Protein AF-A0A532VI11-F1 (afdb_monomer_lite)

Foldseek 3Di:
DDPLLVVLLVCVVVPDDLVRNCVVRVDASVRSCVSCQVPRQPQAAPPPRHRPSVQKDWDDLDCPPCVRDIGIHGPVVRVVSVVVSVVVVVVVVVVVVVVVVVDDDPPDDDDDDDDDDPDPPPPPPDPDDPVRVLVVLLCCLLVVLVVLLVCLVPVPPDDVVVSVVSNVVSVVSNVVSVPRD

pLDDT: mean 80.1, std 14.73, range [42.62, 95.94]

Radius of gyration: 29.72 Å; chains: 1; bounding box: 60×29×81 Å

Structure (mmCIF, N/CA/C/O backbone):
data_AF-A0A532VI11-F1
#
_entry.id   AF-A0A532VI11-F1
#
loop_
_atom_site.group_PDB
_atom_site.id
_atom_site.type_symbol
_atom_site.label_atom_id
_atom_site.label_alt_id
_atom_site.label_comp_id
_atom_site.label_asym_id
_atom_site.label_entity_id
_atom_site.label_seq_id
_atom_site.pdbx_PDB_ins_code
_atom_site.Cartn_x
_atom_site.Cartn_y
_atom_site.Cartn_z
_atom_site.occupancy
_atom_site.B_iso_or_equiv
_atom_site.auth_seq_id
_atom_site.auth_comp_id
_atom_site.auth_asym_id
_atom_site.auth_atom_id
_atom_site.pdbx_PDB_model_num
ATOM 1 N N . MET A 1 1 ? -15.485 -8.930 30.351 1.00 59.53 1 MET A N 1
ATOM 2 C CA . MET A 1 1 ? -14.744 -8.110 29.361 1.00 59.53 1 MET A CA 1
ATOM 3 C C . MET A 1 1 ? -13.577 -7.443 30.065 1.00 59.53 1 MET A C 1
ATOM 5 O O . MET A 1 1 ? -13.794 -6.894 31.138 1.00 59.53 1 MET A O 1
ATOM 9 N N . ASP A 1 2 ? -12.377 -7.464 29.482 1.00 84.81 2 ASP A N 1
ATOM 10 C CA . ASP A 1 2 ? -11.207 -6.803 30.075 1.00 84.81 2 ASP A CA 1
ATOM 11 C C . ASP A 1 2 ? -11.449 -5.305 30.281 1.00 84.81 2 ASP A C 1
ATOM 13 O O . ASP A 1 2 ? -11.841 -4.593 29.349 1.00 84.81 2 ASP A O 1
ATOM 17 N N . LYS A 1 3 ? -11.173 -4.802 31.492 1.00 91.56 3 LYS A N 1
ATOM 18 C CA . LYS A 1 3 ? -11.315 -3.375 31.843 1.00 91.56 3 LYS A CA 1
ATOM 19 C C . LYS A 1 3 ? -10.551 -2.462 30.871 1.00 91.56 3 LYS A C 1
ATOM 21 O O . LYS A 1 3 ? -11.020 -1.369 30.562 1.00 91.56 3 LYS A O 1
ATOM 26 N N . LEU A 1 4 ? -9.406 -2.919 30.352 1.00 92.31 4 LEU A N 1
ATOM 27 C CA . LEU A 1 4 ? -8.608 -2.192 29.359 1.00 92.31 4 LEU A CA 1
ATOM 28 C C . LEU A 1 4 ? -9.366 -2.003 28.035 1.00 92.31 4 LEU A C 1
ATOM 30 O O . LEU A 1 4 ? -9.388 -0.904 27.485 1.00 92.31 4 LEU A O 1
ATOM 34 N N . ARG A 1 5 ? -10.040 -3.052 27.549 1.00 91.56 5 ARG A N 1
ATOM 35 C CA . ARG A 1 5 ? -10.776 -3.031 26.277 1.00 91.56 5 ARG A CA 1
ATOM 36 C C . ARG A 1 5 ? -11.915 -2.021 26.291 1.00 91.56 5 ARG A C 1
ATOM 38 O O . ARG A 1 5 ? -12.080 -1.280 25.327 1.00 91.56 5 ARG A O 1
ATOM 45 N N . VAL A 1 6 ? -12.690 -1.994 27.374 1.00 93.12 6 VAL A N 1
ATOM 46 C CA . VAL A 1 6 ? -13.813 -1.056 27.525 1.00 93.12 6 VAL A CA 1
ATOM 47 C C . VAL A 1 6 ? -13.305 0.386 27.528 1.00 93.12 6 VAL A C 1
ATOM 49 O O . VAL A 1 6 ? -13.849 1.225 26.818 1.00 93.12 6 VAL A O 1
ATOM 52 N N . ARG A 1 7 ? -12.209 0.653 28.249 1.00 94.75 7 ARG A N 1
ATOM 53 C CA . ARG A 1 7 ? -11.588 1.983 28.309 1.00 94.75 7 ARG A CA 1
ATOM 54 C C . ARG A 1 7 ? -11.069 2.454 26.951 1.00 94.75 7 ARG A C 1
ATOM 56 O O . ARG A 1 7 ? -11.347 3.585 26.585 1.00 94.75 7 ARG A O 1
ATOM 63 N N . ILE A 1 8 ? -10.389 1.592 26.189 1.00 93.50 8 ILE A N 1
ATOM 64 C CA . ILE A 1 8 ? -9.888 1.932 24.842 1.00 93.50 8 ILE A CA 1
ATOM 65 C C . ILE A 1 8 ? -11.042 2.274 23.889 1.00 93.50 8 ILE A C 1
ATOM 67 O O . ILE A 1 8 ? -10.948 3.231 23.124 1.00 93.50 8 ILE A O 1
ATOM 71 N N . LEU A 1 9 ? -12.141 1.515 23.939 1.00 91.25 9 LEU A N 1
ATOM 72 C CA . LEU A 1 9 ? -13.323 1.802 23.123 1.00 91.25 9 LEU A CA 1
ATOM 73 C C . LEU A 1 9 ? -13.987 3.125 23.515 1.00 91.25 9 LEU A C 1
ATOM 75 O O . LEU A 1 9 ? -14.421 3.857 22.629 1.00 91.25 9 LEU A O 1
ATOM 79 N N . GLN A 1 10 ? -14.046 3.432 24.813 1.00 92.69 10 GLN A N 1
ATOM 80 C CA . GLN A 1 10 ? -14.582 4.701 25.299 1.00 92.69 10 GLN A CA 1
ATOM 81 C C . GLN A 1 10 ? -13.703 5.876 24.866 1.00 92.69 10 GLN A C 1
ATOM 83 O O . GLN A 1 10 ? -14.201 6.775 24.203 1.00 92.69 10 GLN A O 1
ATOM 88 N N . ASP A 1 11 ? -12.389 5.806 25.110 1.00 93.56 11 ASP A N 1
ATOM 89 C CA . ASP A 1 11 ? -11.446 6.855 24.704 1.00 93.56 11 ASP A CA 1
ATOM 90 C C . ASP A 1 11 ? -11.539 7.128 23.188 1.00 93.56 11 ASP A C 1
ATOM 92 O O . ASP A 1 11 ? -11.437 8.268 22.738 1.00 93.56 11 ASP A O 1
ATOM 96 N N . ARG A 1 12 ? -11.783 6.087 22.377 1.00 90.12 12 ARG A N 1
ATOM 97 C CA . ARG A 1 12 ? -11.967 6.262 20.936 1.00 90.12 12 ARG A CA 1
ATOM 98 C C . ARG A 1 12 ? -13.286 6.949 20.575 1.00 90.12 12 ARG A C 1
ATOM 100 O O . ARG A 1 12 ? -13.288 7.797 19.685 1.00 90.12 12 ARG A O 1
ATOM 107 N N . LYS A 1 13 ? -14.387 6.613 21.258 1.00 88.62 13 LYS A N 1
ATOM 108 C CA . LYS A 1 13 ? -15.679 7.308 21.108 1.00 88.62 13 LYS A CA 1
ATOM 109 C C . LYS A 1 13 ? -15.579 8.781 21.505 1.00 88.62 13 LYS A C 1
ATOM 111 O O . LYS A 1 13 ? -16.141 9.624 20.812 1.00 88.62 13 LYS A O 1
ATOM 116 N N . ASP A 1 14 ? -14.791 9.072 22.536 1.00 90.88 14 ASP A N 1
ATOM 117 C CA . ASP A 1 14 ? -14.493 10.429 23.006 1.00 90.88 14 ASP A CA 1
ATOM 118 C C . ASP A 1 14 ? -13.597 11.208 22.015 1.00 90.88 14 ASP A C 1
ATOM 120 O O . ASP A 1 14 ? -13.363 12.403 22.172 1.00 90.88 14 ASP A O 1
ATOM 124 N N . GLY A 1 15 ? -13.122 10.553 20.949 1.00 87.25 15 GLY A N 1
ATOM 125 C CA . GLY A 1 15 ? -12.403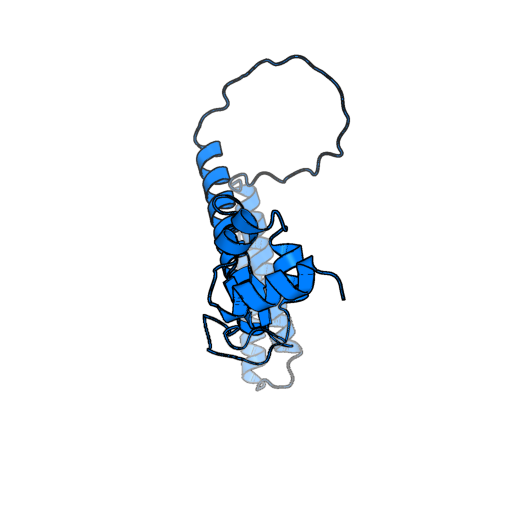 11.178 19.845 1.00 87.25 15 GLY A CA 1
ATOM 126 C C . GLY A 1 15 ? -10.887 11.209 19.995 1.00 87.25 15 GLY A C 1
ATOM 127 O O . GLY A 1 15 ? -10.232 11.848 19.172 1.00 87.25 15 GLY A O 1
ATOM 128 N N . LEU A 1 16 ? -10.320 10.508 20.982 1.00 90.31 16 LEU A N 1
ATOM 129 C CA . LEU A 1 16 ? -8.872 10.469 21.163 1.00 90.31 16 LEU A CA 1
ATOM 130 C C . LEU A 1 16 ? -8.183 9.791 19.970 1.00 90.31 16 LEU A C 1
ATOM 132 O O . LEU A 1 16 ? -8.680 8.816 19.385 1.00 90.31 16 LEU A O 1
ATOM 136 N N . THR A 1 17 ? -7.007 10.306 19.614 1.00 86.81 17 THR A N 1
ATOM 137 C CA . THR A 1 17 ? -6.137 9.709 18.593 1.00 86.81 17 THR A CA 1
ATOM 138 C C . THR A 1 17 ? -5.452 8.450 19.125 1.00 86.81 17 THR A C 1
ATOM 140 O O . THR A 1 17 ? -5.412 8.194 20.329 1.00 86.81 17 THR A O 1
ATOM 143 N N . TYR A 1 18 ? -4.898 7.637 18.225 1.00 86.50 18 TYR A N 1
ATOM 144 C CA . TYR A 1 18 ? -4.191 6.414 18.616 1.00 86.50 18 TYR A CA 1
ATOM 145 C C . TYR A 1 18 ? -2.985 6.714 19.513 1.00 86.50 18 TYR A C 1
ATOM 147 O O . TYR A 1 18 ? -2.785 6.011 20.498 1.00 86.50 18 TYR A O 1
ATOM 155 N N . GLU A 1 19 ? -2.243 7.785 19.223 1.00 86.94 19 GLU A N 1
ATOM 156 C CA . GLU A 1 19 ? -1.107 8.230 20.038 1.00 86.94 19 GLU A CA 1
ATOM 157 C C . GLU A 1 19 ? -1.548 8.654 21.441 1.00 86.94 19 GLU A C 1
ATOM 159 O O . GLU A 1 19 ? -0.948 8.245 22.431 1.00 86.94 19 GLU A O 1
ATOM 164 N N . GLN A 1 20 ? -2.654 9.396 21.556 1.00 91.25 20 GLN A N 1
ATOM 165 C CA . GLN A 1 20 ? -3.202 9.791 22.855 1.00 91.25 20 GLN A CA 1
ATOM 166 C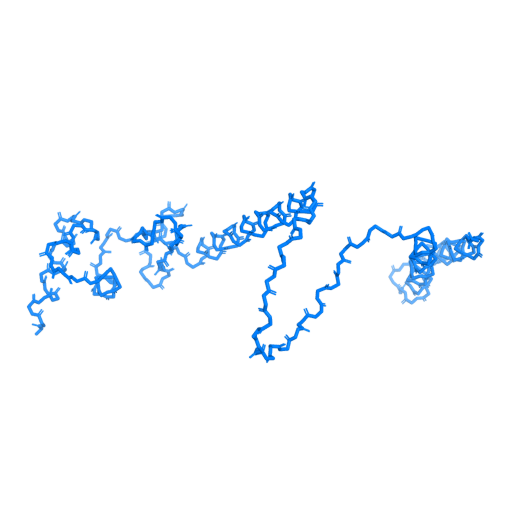 C . GLN A 1 20 ? -3.644 8.576 23.678 1.00 91.25 20 GLN A C 1
ATOM 168 O O . GLN A 1 20 ? -3.371 8.511 24.875 1.00 91.25 20 GLN A O 1
ATOM 173 N N . ILE A 1 21 ? -4.297 7.592 23.049 1.00 92.06 21 ILE A N 1
ATOM 174 C CA . ILE A 1 21 ? -4.709 6.350 23.719 1.00 92.06 21 ILE A CA 1
ATOM 175 C C . ILE A 1 21 ? -3.481 5.536 24.142 1.00 92.06 21 ILE A C 1
ATOM 177 O O . ILE A 1 21 ? -3.455 5.005 25.253 1.00 92.06 21 ILE A O 1
ATOM 181 N N . GLN A 1 22 ? -2.455 5.462 23.293 1.00 92.69 22 GLN A N 1
ATOM 182 C CA . GLN A 1 22 ? -1.200 4.778 23.593 1.00 92.69 22 GLN A CA 1
ATOM 183 C C . GLN A 1 22 ? -0.503 5.409 24.802 1.00 92.69 22 GLN A C 1
ATOM 185 O O . GLN A 1 22 ? -0.203 4.694 25.756 1.00 92.69 22 GLN A O 1
ATOM 190 N N . THR A 1 23 ? -0.340 6.733 24.821 1.00 93.38 23 THR A N 1
ATOM 191 C CA . THR A 1 23 ? 0.247 7.464 25.956 1.00 93.38 23 THR A CA 1
ATOM 192 C C . THR A 1 23 ? -0.593 7.314 27.226 1.00 93.38 23 THR A C 1
ATOM 194 O O . THR A 1 23 ? -0.055 7.096 28.306 1.00 93.38 23 THR A O 1
ATOM 197 N N . LYS A 1 24 ? -1.927 7.365 27.113 1.00 94.94 24 LYS A N 1
ATOM 198 C CA . LYS A 1 24 ? -2.848 7.299 28.261 1.00 94.94 24 LYS A CA 1
ATOM 199 C C . LYS A 1 24 ? -2.976 5.899 28.868 1.00 94.94 24 LYS A C 1
ATOM 201 O O . LYS A 1 24 ? -3.263 5.773 30.057 1.00 94.94 24 LYS A O 1
ATOM 206 N N . ARG A 1 25 ? -2.867 4.838 28.060 1.00 92.88 25 ARG A N 1
ATOM 207 C CA . ARG A 1 25 ? -3.178 3.452 28.470 1.00 92.88 25 ARG A CA 1
ATOM 208 C C . ARG A 1 25 ? -1.992 2.494 28.410 1.00 92.88 25 ARG A C 1
ATOM 210 O O . ARG A 1 25 ? -2.143 1.364 28.863 1.00 92.88 25 ARG A O 1
ATOM 217 N N . GLY A 1 26 ? -0.863 2.897 27.829 1.00 91.88 26 GLY A N 1
ATOM 218 C CA . GLY A 1 26 ? 0.299 2.029 27.612 1.00 91.88 26 GLY A CA 1
ATOM 219 C C . GLY A 1 26 ? 0.038 0.879 26.630 1.00 91.88 26 GLY A C 1
ATOM 220 O O . GLY A 1 26 ? 0.771 -0.105 26.619 1.00 91.88 26 GLY A O 1
ATOM 221 N N . ALA A 1 27 ? -1.026 0.959 25.825 1.00 90.25 27 ALA A N 1
ATOM 222 C CA . ALA A 1 27 ? -1.380 -0.077 24.862 1.00 90.25 27 ALA A CA 1
ATOM 223 C C . ALA A 1 27 ? -0.698 0.180 23.514 1.00 90.25 27 ALA A C 1
ATOM 225 O O . ALA A 1 27 ? -0.689 1.308 23.029 1.00 90.25 27 ALA A O 1
ATOM 226 N N . SER A 1 28 ? -0.175 -0.869 22.873 1.00 88.75 28 SER A N 1
ATOM 227 C CA . SER A 1 28 ? 0.416 -0.737 21.535 1.00 88.75 28 SER A CA 1
ATOM 228 C C . SER A 1 28 ? -0.628 -0.306 20.495 1.00 88.75 28 SER A C 1
ATOM 230 O O . SER A 1 28 ? -1.795 -0.708 20.576 1.00 88.75 28 SER A O 1
ATOM 232 N N . SER A 1 29 ? -0.207 0.431 19.462 1.00 85.56 29 SER A N 1
ATOM 233 C CA . SER A 1 29 ? -1.081 0.861 18.356 1.00 85.56 29 SER A CA 1
ATOM 234 C C . SER A 1 29 ? -1.787 -0.320 17.685 1.00 85.56 29 SER A C 1
ATOM 236 O O . SER A 1 29 ? -2.961 -0.221 17.332 1.00 85.56 29 SER A O 1
ATOM 238 N N . ARG A 1 30 ? -1.114 -1.477 17.596 1.00 85.00 30 ARG A N 1
ATOM 239 C CA . ARG A 1 30 ? -1.684 -2.731 17.078 1.00 85.00 30 ARG A CA 1
ATOM 240 C C . ARG A 1 30 ? -2.794 -3.278 17.975 1.00 85.00 30 ARG A C 1
ATOM 242 O O . ARG A 1 30 ? -3.824 -3.730 17.477 1.00 85.00 30 ARG A O 1
ATOM 249 N N . THR A 1 31 ? -2.605 -3.237 19.292 1.00 89.44 31 THR A N 1
ATOM 250 C CA . THR A 1 31 ? -3.635 -3.650 20.255 1.00 89.44 31 THR A CA 1
ATOM 251 C C . THR A 1 31 ? -4.858 -2.746 20.138 1.00 89.44 31 THR A C 1
ATOM 253 O O . THR A 1 31 ? -5.976 -3.243 20.021 1.00 89.44 31 THR A O 1
ATOM 256 N N . ILE A 1 32 ? -4.648 -1.428 20.099 1.00 89.50 32 ILE A N 1
ATOM 257 C CA . ILE A 1 32 ? -5.721 -0.438 19.940 1.00 89.50 32 ILE A CA 1
ATOM 258 C C . ILE A 1 32 ? -6.478 -0.696 18.630 1.00 89.50 32 ILE A C 1
ATOM 260 O O . ILE A 1 32 ? -7.695 -0.874 18.664 1.00 89.50 32 ILE A O 1
ATOM 264 N N . ALA A 1 33 ? -5.760 -0.826 17.508 1.00 85.19 33 ALA A N 1
ATOM 265 C CA . ALA A 1 33 ? -6.298 -1.122 16.178 1.00 85.19 33 ALA A CA 1
ATOM 266 C C . ALA A 1 33 ? -7.239 -2.331 16.157 1.00 85.19 33 ALA A C 1
ATOM 268 O O . ALA A 1 33 ? -8.352 -2.259 15.633 1.00 85.19 33 ALA A O 1
ATOM 269 N N . ASN A 1 34 ? -6.792 -3.443 16.741 1.00 87.50 34 ASN A N 1
ATOM 270 C CA . ASN A 1 34 ? -7.559 -4.682 16.780 1.00 87.50 34 ASN A CA 1
ATOM 271 C C . ASN A 1 34 ? -8.828 -4.541 17.624 1.00 87.50 34 ASN A C 1
ATOM 273 O O . ASN A 1 34 ? -9.869 -5.089 17.267 1.00 87.50 34 ASN A O 1
ATOM 277 N N . LEU A 1 35 ? -8.762 -3.794 18.728 1.00 89.94 35 LEU A N 1
ATOM 278 C CA . LEU A 1 35 ? -9.906 -3.597 19.615 1.00 89.94 35 LEU A CA 1
ATOM 279 C C . LEU A 1 35 ? -10.980 -2.696 19.004 1.00 89.94 35 LEU A C 1
ATOM 281 O O . LEU A 1 35 ? -12.166 -2.950 19.230 1.00 89.94 35 LEU A O 1
ATOM 285 N N . VAL A 1 36 ? -10.579 -1.677 18.238 1.00 87.69 36 VAL A N 1
ATOM 286 C CA . VAL A 1 36 ? -11.503 -0.724 17.602 1.00 87.69 36 VAL A CA 1
ATOM 287 C C . VAL A 1 36 ? -11.981 -1.166 16.212 1.00 87.69 36 VAL A C 1
ATOM 289 O O . VAL A 1 36 ? -12.899 -0.557 15.657 1.00 87.69 36 VAL A O 1
ATOM 292 N N . LYS A 1 37 ? -11.403 -2.228 15.635 1.00 83.44 37 LYS A N 1
ATOM 293 C CA . LYS A 1 37 ? -11.800 -2.760 14.321 1.00 83.44 37 LYS A CA 1
ATOM 294 C C . LYS A 1 37 ? -13.298 -3.099 14.301 1.00 83.44 37 LYS A C 1
ATOM 296 O O . LYS A 1 37 ? -13.776 -3.868 15.130 1.00 83.44 37 LYS A O 1
ATOM 301 N N . GLY A 1 38 ? -14.034 -2.495 13.364 1.00 79.12 38 GLY A N 1
ATOM 302 C CA . GLY A 1 38 ? -15.486 -2.673 13.209 1.00 79.12 38 GLY A CA 1
ATOM 303 C C . GLY A 1 38 ? -16.359 -1.966 14.250 1.00 79.12 38 GLY A C 1
ATOM 304 O O . GLY A 1 38 ? -17.574 -2.089 14.186 1.00 79.12 38 GLY A O 1
ATOM 305 N N . LYS A 1 39 ? -15.766 -1.241 15.208 1.00 82.81 39 LYS A N 1
ATOM 306 C CA . LYS A 1 39 ? -16.494 -0.549 16.288 1.00 82.81 39 LYS A CA 1
ATOM 307 C C . LYS A 1 39 ? -16.329 0.965 16.265 1.00 82.81 39 LYS A C 1
ATOM 309 O O . LYS A 1 39 ? -17.077 1.659 16.946 1.00 82.81 39 LYS A O 1
ATOM 314 N N . ASP A 1 40 ? -15.331 1.460 15.541 1.00 77.62 40 ASP A N 1
ATOM 315 C CA . ASP A 1 40 ? -15.069 2.887 15.395 1.00 77.62 40 ASP A CA 1
ATOM 316 C C . ASP A 1 40 ? -15.882 3.460 14.220 1.00 77.62 40 ASP A C 1
ATOM 318 O O . ASP A 1 40 ? -15.560 3.151 13.070 1.00 77.62 40 ASP A O 1
ATOM 322 N N . PRO A 1 41 ? -16.905 4.297 14.475 1.00 70.69 41 PRO A N 1
ATOM 323 C CA . PRO A 1 41 ? -17.699 4.924 13.419 1.00 70.69 41 PRO A CA 1
ATOM 324 C C . PRO A 1 41 ? -16.910 5.983 12.636 1.00 70.69 41 PRO A C 1
ATOM 326 O O . PRO A 1 41 ? -17.334 6.392 11.563 1.00 70.69 41 PRO A O 1
ATOM 329 N N . ARG A 1 42 ? -15.754 6.432 13.147 1.00 78.56 42 ARG A N 1
ATOM 330 C CA . ARG A 1 42 ? -14.891 7.425 12.487 1.00 78.56 42 ARG A CA 1
ATOM 331 C C . ARG A 1 42 ? -13.841 6.787 11.585 1.00 78.56 42 ARG A C 1
ATOM 333 O O . ARG A 1 42 ? -12.927 7.469 11.123 1.00 78.56 42 ARG A O 1
ATOM 340 N N . ARG A 1 43 ? -13.912 5.474 11.372 1.00 82.38 43 ARG A N 1
ATOM 341 C CA . ARG A 1 43 ? -12.953 4.758 10.541 1.00 82.38 43 ARG A CA 1
ATOM 342 C C . ARG A 1 43 ? -13.424 4.782 9.090 1.00 82.38 43 ARG A C 1
ATOM 344 O O . ARG A 1 43 ? -14.380 4.107 8.738 1.00 82.38 43 ARG A O 1
ATOM 351 N N . PHE A 1 44 ? -12.728 5.547 8.260 1.00 89.75 44 PHE A N 1
ATOM 352 C CA . PHE A 1 44 ? -12.963 5.619 6.821 1.00 89.75 44 PHE A CA 1
ATOM 353 C C . PHE A 1 44 ? -11.632 5.638 6.069 1.00 89.75 44 PHE A C 1
ATOM 355 O O . PHE A 1 44 ? -10.573 5.923 6.638 1.00 89.75 44 PHE A O 1
ATOM 362 N N . CYS A 1 45 ? -11.672 5.308 4.784 1.00 93.06 45 CYS A N 1
ATOM 363 C CA . CYS A 1 45 ? -10.530 5.447 3.897 1.00 93.06 45 CYS A CA 1
ATOM 364 C C . CYS A 1 45 ? -10.269 6.931 3.642 1.00 93.06 45 CYS A C 1
ATOM 366 O O . CYS A 1 45 ? -11.088 7.597 3.013 1.00 93.06 45 CYS A O 1
ATOM 368 N N . ILE A 1 46 ? -9.101 7.439 4.040 1.00 91.69 46 ILE A N 1
ATOM 369 C CA . ILE A 1 46 ? -8.768 8.862 3.852 1.00 91.69 46 ILE A CA 1
ATOM 370 C C . ILE A 1 46 ? -8.675 9.275 2.369 1.00 91.69 46 ILE A C 1
ATOM 372 O O . ILE A 1 46 ? -8.767 10.454 2.051 1.00 91.69 46 ILE A O 1
ATOM 376 N N . ARG A 1 47 ? -8.500 8.314 1.449 1.00 93.75 47 ARG A N 1
ATOM 377 C CA . ARG A 1 47 ? -8.322 8.576 0.009 1.00 93.75 47 ARG A CA 1
ATOM 378 C C . ARG A 1 47 ? -9.627 8.549 -0.791 1.00 93.75 47 ARG A C 1
ATOM 380 O O . ARG A 1 47 ? -9.751 9.317 -1.735 1.00 93.75 47 ARG A O 1
ATOM 387 N N . CYS A 1 48 ? -10.562 7.657 -0.460 1.00 94.88 48 CYS A N 1
ATOM 388 C CA . CYS A 1 48 ? -11.800 7.472 -1.233 1.00 94.88 48 CYS A CA 1
ATOM 389 C C . CYS A 1 48 ? -13.091 7.551 -0.408 1.00 94.88 48 CYS A C 1
ATOM 391 O O . CYS A 1 48 ? -14.167 7.423 -0.977 1.00 94.88 48 CYS A O 1
ATOM 393 N N . GLY A 1 49 ? -13.006 7.717 0.914 1.00 92.62 49 GLY A N 1
ATOM 394 C CA . GLY A 1 49 ? -14.177 7.826 1.788 1.00 92.62 49 GLY A CA 1
ATOM 395 C C . GLY A 1 49 ? -14.900 6.511 2.092 1.00 92.62 49 GLY A C 1
ATOM 396 O O . GLY A 1 49 ? -15.895 6.546 2.800 1.00 92.62 49 GLY A O 1
ATOM 397 N N . GLU A 1 50 ? -14.414 5.359 1.612 1.00 92.88 50 GLU A N 1
ATOM 398 C CA . GLU A 1 50 ? -14.979 4.039 1.948 1.00 92.88 50 GLU A CA 1
ATOM 399 C C . GLU A 1 50 ? -15.087 3.867 3.471 1.00 92.88 50 GLU A C 1
ATOM 401 O O . GLU A 1 50 ? -14.109 4.083 4.190 1.00 92.88 50 GLU A O 1
ATOM 406 N N . THR A 1 51 ? -16.260 3.472 3.956 1.00 89.81 51 THR A N 1
ATOM 407 C CA . THR A 1 51 ? -16.564 3.332 5.389 1.00 89.81 51 THR A CA 1
ATOM 408 C C . THR A 1 51 ? -16.703 1.880 5.829 1.00 89.81 51 THR A C 1
ATOM 410 O O . THR A 1 51 ? -16.726 1.622 7.031 1.00 89.81 51 THR A O 1
ATOM 413 N N . ASP A 1 52 ? -16.764 0.924 4.893 1.00 87.25 52 ASP A N 1
ATOM 414 C CA . ASP A 1 52 ? -16.927 -0.492 5.217 1.00 87.25 52 ASP A CA 1
ATOM 415 C C . ASP A 1 52 ? -15.734 -1.010 6.047 1.00 87.25 52 ASP A C 1
ATOM 417 O O . ASP A 1 52 ? -14.624 -1.172 5.523 1.00 87.25 52 ASP A O 1
ATOM 421 N N . PRO A 1 53 ? -15.929 -1.331 7.340 1.00 84.31 53 PRO A N 1
ATOM 422 C CA . PRO A 1 53 ? -14.839 -1.705 8.229 1.00 84.31 53 PRO A CA 1
ATOM 423 C C . PRO A 1 53 ? -14.159 -3.021 7.840 1.00 84.31 53 PRO A C 1
ATOM 425 O O . PRO A 1 53 ? -13.046 -3.272 8.312 1.00 84.31 53 PRO A O 1
ATOM 428 N N . GLN A 1 54 ? -14.799 -3.862 7.020 1.00 85.94 54 GLN A N 1
ATOM 429 C CA . GLN A 1 54 ? -14.195 -5.097 6.521 1.00 85.94 54 GLN A CA 1
ATOM 430 C C . GLN A 1 54 ? -13.179 -4.829 5.409 1.00 85.94 54 GLN A C 1
ATOM 432 O O . GLN A 1 54 ? -12.185 -5.544 5.311 1.00 85.94 54 GLN A O 1
ATOM 437 N N . LYS A 1 55 ? -13.387 -3.770 4.620 1.00 89.06 55 LYS A N 1
ATOM 438 C CA . LYS A 1 55 ? -12.499 -3.369 3.518 1.00 89.06 55 LYS A CA 1
ATOM 439 C C . LYS A 1 55 ? -11.362 -2.450 3.960 1.00 89.06 55 LYS A C 1
ATOM 441 O O . LYS A 1 55 ? -10.468 -2.173 3.160 1.00 89.06 55 LYS A O 1
ATOM 446 N N . LEU A 1 56 ? -11.412 -1.941 5.192 1.00 90.38 56 LEU A N 1
ATOM 447 C CA . LEU A 1 56 ? -10.443 -0.992 5.734 1.00 90.38 56 LEU A CA 1
ATOM 448 C C . LEU A 1 56 ? -9.241 -1.679 6.393 1.00 90.38 56 LEU A C 1
ATOM 450 O O . LEU A 1 56 ? -9.355 -2.432 7.364 1.00 90.38 56 LEU A O 1
ATOM 454 N N . GLU A 1 57 ? -8.060 -1.305 5.918 1.00 89.75 57 GLU A N 1
ATOM 455 C CA . GLU A 1 57 ? -6.751 -1.761 6.366 1.00 89.75 57 GLU A CA 1
ATOM 456 C C . GLU A 1 57 ? -5.923 -0.586 6.908 1.00 89.75 57 GLU A C 1
ATOM 458 O O . GLU A 1 57 ? -6.201 0.585 6.636 1.00 89.75 57 GLU A O 1
ATOM 463 N N . GLN A 1 58 ? -4.915 -0.890 7.729 1.00 88.19 58 GLN A N 1
ATOM 464 C CA . GLN A 1 58 ? -3.985 0.120 8.240 1.00 88.19 58 GLN A CA 1
ATOM 465 C C . GLN A 1 58 ? -2.739 0.168 7.368 1.00 88.19 58 GLN A C 1
ATOM 467 O O . GLN A 1 58 ? -2.083 -0.850 7.168 1.00 88.19 58 GLN A O 1
ATOM 472 N N . HIS A 1 59 ? -2.406 1.365 6.901 1.00 90.00 59 HIS A N 1
ATOM 473 C CA . HIS A 1 59 ? -1.219 1.645 6.115 1.00 90.00 59 HIS A CA 1
ATOM 474 C C . HIS A 1 59 ? -0.224 2.475 6.927 1.00 90.00 59 HIS A C 1
ATOM 476 O O . HIS A 1 59 ? -0.612 3.461 7.556 1.00 90.00 59 HIS A O 1
ATOM 482 N N . HIS A 1 60 ? 1.056 2.114 6.866 1.00 89.19 60 HIS A N 1
ATOM 483 C CA . HIS A 1 60 ? 2.154 2.924 7.395 1.00 89.19 60 HIS A CA 1
ATOM 484 C C . HIS A 1 60 ? 2.809 3.698 6.240 1.00 89.19 60 HIS A C 1
ATOM 486 O O . HIS A 1 60 ? 3.606 3.104 5.505 1.00 89.19 60 HIS A O 1
ATOM 492 N N . PRO A 1 61 ? 2.491 4.994 6.056 1.00 86.06 61 PRO A N 1
ATOM 493 C CA . PRO A 1 61 ? 2.981 5.763 4.912 1.00 86.06 61 PRO A CA 1
ATOM 494 C C . PRO A 1 61 ? 4.507 5.919 4.932 1.00 86.06 61 PRO A C 1
ATOM 496 O O . PRO A 1 61 ? 5.151 5.844 3.886 1.00 86.06 61 PRO A O 1
ATOM 499 N N . ASP A 1 62 ? 5.093 6.066 6.121 1.00 84.69 62 ASP A N 1
ATOM 500 C CA . ASP A 1 62 ? 6.536 6.175 6.303 1.00 84.69 62 ASP A CA 1
ATOM 501 C C . ASP A 1 62 ? 6.999 5.362 7.513 1.00 84.69 62 ASP A C 1
ATOM 503 O O . ASP A 1 62 ? 7.160 5.862 8.624 1.00 84.69 62 ASP A O 1
ATOM 507 N N . ARG A 1 63 ? 7.232 4.067 7.284 1.00 82.00 63 ARG A N 1
ATOM 508 C CA . ARG A 1 63 ? 7.710 3.156 8.330 1.00 82.00 63 ARG A CA 1
ATOM 509 C C . ARG A 1 63 ? 9.095 3.540 8.869 1.00 82.00 63 ARG A C 1
ATOM 511 O O . ARG A 1 63 ? 9.438 3.103 9.963 1.00 82.00 63 ARG A O 1
ATOM 518 N N . VAL A 1 64 ? 9.887 4.295 8.106 1.00 81.25 64 VAL A N 1
ATOM 519 C CA . VAL A 1 64 ? 11.273 4.621 8.458 1.00 81.25 64 VAL A CA 1
ATOM 520 C C . VAL A 1 64 ? 11.306 5.839 9.370 1.00 81.25 64 VAL A C 1
ATOM 522 O O . VAL A 1 64 ? 11.814 5.743 10.483 1.00 81.25 64 VAL A O 1
ATOM 525 N N . ASN A 1 65 ? 10.723 6.958 8.937 1.00 83.81 65 ASN A N 1
ATOM 526 C CA . ASN A 1 65 ? 10.795 8.202 9.706 1.00 83.81 65 ASN A CA 1
ATOM 527 C C . ASN A 1 65 ? 9.678 8.317 10.749 1.00 83.81 65 ASN A C 1
ATOM 529 O O . ASN A 1 65 ? 9.840 9.013 11.750 1.00 83.81 65 ASN A O 1
ATOM 533 N N . ARG A 1 66 ? 8.530 7.666 10.520 1.00 81.62 66 ARG A N 1
ATOM 534 C CA . ARG A 1 66 ? 7.332 7.793 11.363 1.00 81.62 66 ARG A CA 1
ATOM 535 C C . ARG A 1 66 ? 6.675 6.429 11.603 1.00 81.62 66 ARG A C 1
ATOM 537 O O . ARG A 1 66 ? 5.552 6.183 11.163 1.00 81.62 66 ARG A O 1
ATOM 544 N N . PRO A 1 67 ? 7.341 5.528 12.348 1.00 78.31 67 PRO A N 1
ATOM 545 C CA . PRO A 1 67 ? 6.886 4.146 12.521 1.00 78.31 67 PRO A CA 1
ATOM 546 C C . PRO A 1 67 ? 5.515 4.029 13.203 1.00 78.31 67 PRO A C 1
ATOM 548 O O . PRO A 1 67 ? 4.798 3.054 12.979 1.00 78.31 67 PRO A O 1
ATOM 551 N N . ASN A 1 68 ? 5.140 5.021 14.014 1.00 78.06 68 ASN A N 1
ATOM 552 C CA . ASN A 1 68 ? 3.875 5.034 14.748 1.00 78.06 68 ASN A CA 1
ATOM 553 C C . ASN A 1 68 ? 2.723 5.669 13.955 1.00 78.06 68 ASN A C 1
ATOM 555 O O . ASN A 1 68 ? 1.560 5.466 14.308 1.00 78.06 68 ASN A O 1
ATOM 559 N N . GLU A 1 69 ? 3.020 6.395 12.871 1.00 81.88 69 GLU A N 1
ATOM 560 C CA . GLU A 1 69 ? 1.993 7.007 12.036 1.00 81.88 69 GLU A CA 1
ATOM 561 C C . GLU A 1 69 ? 1.291 5.912 11.224 1.00 81.88 69 GLU A C 1
ATOM 563 O O . GLU A 1 69 ? 1.911 5.152 10.472 1.00 81.88 69 GLU A O 1
ATOM 568 N N . THR A 1 70 ? -0.025 5.811 11.407 1.00 85.69 70 THR A N 1
ATOM 569 C CA . THR A 1 70 ? -0.886 4.882 10.673 1.00 85.69 70 THR A CA 1
ATOM 570 C C . THR A 1 70 ? -2.069 5.633 10.099 1.00 85.69 70 THR A C 1
ATOM 572 O O . THR A 1 70 ? -2.726 6.411 10.789 1.00 85.69 70 THR A O 1
ATOM 575 N N . VAL A 1 71 ? -2.371 5.366 8.833 1.00 89.44 71 VAL A N 1
ATOM 576 C CA . VAL A 1 71 ? -3.564 5.884 8.161 1.00 89.44 71 VAL A CA 1
ATOM 577 C C . VAL A 1 71 ? -4.466 4.722 7.774 1.00 89.44 71 VAL A C 1
ATOM 579 O O . VAL A 1 71 ? -3.994 3.624 7.478 1.00 89.44 71 VAL A O 1
ATOM 582 N N . THR A 1 72 ? -5.781 4.936 7.796 1.00 90.88 72 THR A N 1
ATOM 583 C CA . THR A 1 72 ? -6.726 3.907 7.350 1.00 90.88 72 THR A CA 1
ATOM 584 C C . THR A 1 72 ? -7.007 4.087 5.859 1.00 90.88 72 THR A C 1
ATOM 586 O O . THR A 1 72 ? -7.366 5.178 5.414 1.00 90.88 72 THR A O 1
ATOM 589 N N . LEU A 1 73 ? -6.849 3.013 5.087 1.00 94.31 73 LEU A N 1
ATOM 590 C CA . LEU A 1 73 ? -7.135 2.959 3.653 1.00 94.31 73 LEU A CA 1
ATOM 591 C C . LEU A 1 73 ? -8.002 1.739 3.345 1.00 94.31 73 LEU A C 1
ATOM 593 O O . LEU A 1 73 ? -7.891 0.721 4.017 1.00 94.31 73 LEU A O 1
ATOM 597 N N . CYS A 1 74 ? -8.846 1.810 2.317 1.00 94.88 74 CYS A N 1
ATOM 598 C CA . CYS A 1 74 ? -9.487 0.606 1.790 1.00 94.88 74 CYS A CA 1
ATOM 599 C C . CYS A 1 74 ? -8.464 -0.258 1.038 1.00 94.88 74 CYS A C 1
ATOM 601 O O . CYS A 1 74 ? -7.461 0.271 0.559 1.00 94.88 74 CYS A O 1
ATOM 603 N N . ALA A 1 75 ? -8.732 -1.554 0.869 1.00 93.00 75 ALA A N 1
ATOM 604 C CA . ALA A 1 75 ? -7.826 -2.496 0.199 1.00 93.00 75 ALA A CA 1
ATOM 605 C C . ALA A 1 75 ? -7.302 -2.001 -1.170 1.00 93.00 75 ALA A C 1
ATOM 607 O O . ALA A 1 75 ? -6.121 -2.148 -1.491 1.00 93.00 75 ALA A O 1
ATOM 608 N N . ASN A 1 76 ? -8.150 -1.340 -1.967 1.00 95.94 76 ASN A N 1
ATOM 609 C CA . ASN A 1 76 ? -7.755 -0.809 -3.275 1.00 95.94 76 ASN A CA 1
ATOM 610 C C . ASN A 1 76 ? -6.829 0.424 -3.167 1.00 95.94 76 ASN A 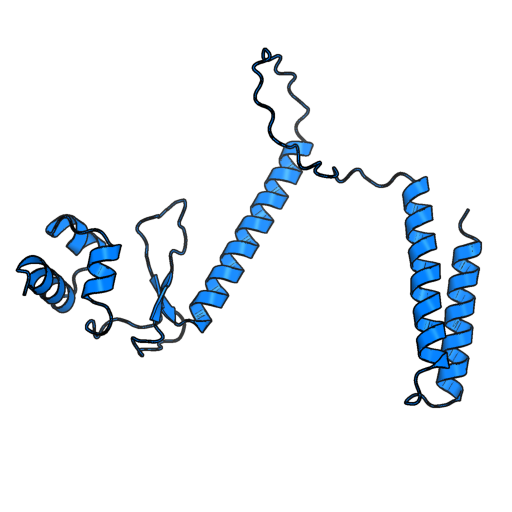C 1
ATOM 612 O O . ASN A 1 76 ? -5.803 0.536 -3.843 1.00 95.94 76 ASN A O 1
ATOM 616 N N . CYS A 1 77 ? -7.145 1.362 -2.271 1.00 95.69 77 CYS A N 1
ATOM 617 C CA . CYS A 1 77 ? -6.271 2.509 -2.019 1.00 95.69 77 CYS A CA 1
ATOM 618 C C . CYS A 1 77 ? -4.966 2.090 -1.333 1.00 95.69 77 CYS A C 1
ATOM 620 O O . CYS A 1 77 ? -3.923 2.689 -1.601 1.00 95.69 77 CYS A O 1
ATOM 622 N N . HIS A 1 78 ? -5.021 1.057 -0.492 1.00 95.25 78 HIS A N 1
ATOM 623 C CA . HIS A 1 78 ? -3.877 0.476 0.192 1.00 95.25 78 HIS A CA 1
ATOM 624 C C . HIS A 1 78 ? -2.883 -0.114 -0.813 1.00 95.25 78 HIS A C 1
ATOM 626 O O . HIS A 1 78 ? -1.719 0.282 -0.821 1.00 95.25 78 HIS A O 1
ATOM 632 N N . SER A 1 79 ? -3.341 -0.973 -1.731 1.00 93.31 79 SER A N 1
ATOM 633 C CA . SER A 1 79 ? -2.484 -1.559 -2.774 1.00 93.31 79 SER A CA 1
ATOM 634 C C . SER A 1 79 ? -1.819 -0.487 -3.647 1.00 93.31 79 SER A C 1
ATOM 636 O O . SER A 1 79 ? -0.631 -0.577 -3.972 1.00 93.31 79 SER A O 1
ATOM 638 N N . THR A 1 80 ? -2.556 0.582 -3.962 1.00 95.75 80 THR A N 1
ATOM 639 C CA . THR A 1 80 ? -2.038 1.722 -4.722 1.00 95.75 80 THR A CA 1
ATOM 640 C C . THR A 1 80 ? -0.951 2.469 -3.945 1.00 95.75 80 THR A C 1
ATOM 642 O O . THR A 1 80 ? 0.123 2.717 -4.497 1.00 95.75 80 THR A O 1
ATOM 645 N N . ALA A 1 81 ? -1.186 2.778 -2.666 1.00 93.88 81 ALA A N 1
ATOM 646 C CA . ALA A 1 81 ? -0.215 3.451 -1.802 1.00 93.88 81 ALA A CA 1
ATOM 647 C C . ALA A 1 81 ? 1.063 2.615 -1.611 1.00 93.88 81 ALA A C 1
ATOM 649 O O . ALA A 1 81 ? 2.168 3.126 -1.791 1.00 93.88 81 ALA A O 1
ATOM 650 N N . THR A 1 82 ? 0.933 1.308 -1.364 1.00 92.56 82 THR A N 1
ATOM 651 C CA . THR A 1 82 ? 2.079 0.390 -1.274 1.00 92.56 82 THR A CA 1
ATOM 652 C C . THR A 1 82 ? 2.890 0.370 -2.570 1.00 92.56 82 THR A C 1
ATOM 654 O O . THR A 1 82 ? 4.120 0.435 -2.532 1.00 92.56 82 THR A O 1
ATOM 657 N N . ARG A 1 83 ? 2.230 0.333 -3.734 1.00 93.00 83 ARG A N 1
ATOM 658 C CA . ARG A 1 83 ? 2.916 0.365 -5.035 1.00 93.00 83 ARG A CA 1
ATOM 659 C C . ARG A 1 83 ? 3.658 1.683 -5.259 1.00 93.00 83 ARG A C 1
ATOM 661 O O . ARG A 1 83 ? 4.765 1.681 -5.796 1.00 93.00 83 ARG A O 1
ATOM 668 N N . GLU A 1 84 ? 3.070 2.809 -4.864 1.00 93.06 84 GLU A N 1
ATOM 669 C CA . GLU A 1 84 ? 3.725 4.121 -4.918 1.00 93.06 84 GLU A CA 1
ATOM 670 C C . GLU A 1 84 ? 4.953 4.175 -3.995 1.00 93.06 84 GLU A C 1
ATOM 672 O O . GLU A 1 84 ? 6.020 4.614 -4.431 1.00 93.06 84 GLU A O 1
ATOM 677 N N . GLN A 1 85 ? 4.839 3.664 -2.765 1.00 91.19 85 GLN A N 1
ATOM 678 C CA . GLN A 1 85 ? 5.935 3.595 -1.796 1.00 91.19 85 GLN A CA 1
ATOM 679 C C . GLN A 1 85 ? 7.097 2.746 -2.329 1.00 91.19 85 GLN A C 1
ATOM 681 O O . GLN A 1 85 ? 8.230 3.218 -2.389 1.00 91.19 85 GLN A O 1
ATOM 686 N N . GLN A 1 86 ? 6.814 1.543 -2.841 1.00 90.56 86 GLN A N 1
ATOM 687 C CA . GLN A 1 86 ? 7.825 0.681 -3.463 1.00 90.56 86 GLN A CA 1
ATOM 688 C C . GLN A 1 86 ? 8.515 1.357 -4.655 1.00 90.56 86 GLN A C 1
ATOM 690 O O . GLN A 1 86 ? 9.735 1.267 -4.806 1.00 90.56 86 GLN A O 1
ATOM 695 N N . ARG A 1 87 ? 7.761 2.074 -5.500 1.00 92.44 87 ARG A N 1
ATOM 696 C CA . ARG A 1 87 ? 8.335 2.830 -6.624 1.00 92.44 87 ARG A CA 1
ATOM 697 C C . ARG A 1 87 ? 9.279 3.934 -6.149 1.00 92.44 87 ARG A C 1
ATOM 699 O O . ARG A 1 87 ? 10.325 4.110 -6.771 1.00 92.44 87 ARG A O 1
ATOM 706 N N . LYS A 1 88 ? 8.936 4.665 -5.082 1.00 89.38 88 LYS A N 1
ATOM 707 C CA . LYS A 1 88 ? 9.812 5.695 -4.494 1.00 89.38 88 LYS A CA 1
ATOM 708 C C . LYS A 1 88 ? 11.093 5.075 -3.943 1.00 89.38 88 LYS A C 1
ATOM 710 O O . LYS A 1 88 ? 12.169 5.457 -4.394 1.00 89.38 88 LYS A O 1
ATOM 715 N N . THR A 1 89 ? 10.979 4.032 -3.119 1.00 87.31 89 THR A N 1
ATOM 716 C CA . THR A 1 89 ? 12.139 3.321 -2.560 1.00 87.31 89 THR A CA 1
ATOM 717 C C . THR A 1 89 ? 13.057 2.770 -3.653 1.00 87.31 89 THR A C 1
ATOM 719 O O . THR A 1 89 ? 14.274 2.902 -3.567 1.00 87.31 89 THR A O 1
ATOM 722 N N . ASN A 1 90 ? 12.508 2.192 -4.726 1.00 88.94 90 ASN A N 1
ATOM 723 C CA . ASN A 1 90 ? 13.321 1.691 -5.839 1.00 88.94 90 ASN A CA 1
ATOM 724 C C . ASN A 1 90 ? 14.040 2.820 -6.595 1.00 88.94 90 ASN A C 1
ATOM 726 O O . ASN A 1 90 ? 15.176 2.642 -7.035 1.00 88.94 90 ASN A O 1
ATOM 730 N N . ARG A 1 91 ? 13.404 3.989 -6.745 1.00 88.31 91 ARG A N 1
ATOM 731 C CA . ARG A 1 91 ? 14.033 5.171 -7.353 1.00 88.31 91 ARG A CA 1
ATOM 732 C C . ARG A 1 91 ? 15.150 5.731 -6.476 1.00 88.31 91 ARG A C 1
ATOM 734 O O . ARG A 1 91 ? 16.198 6.071 -7.013 1.00 88.31 91 ARG A O 1
ATOM 741 N N . GLU A 1 92 ? 14.941 5.811 -5.167 1.00 85.94 92 GLU A N 1
ATOM 742 C CA . GLU A 1 92 ? 15.949 6.257 -4.195 1.00 85.94 92 GLU A CA 1
ATOM 743 C C . GLU A 1 92 ? 17.150 5.314 -4.180 1.00 85.94 92 GLU A C 1
ATOM 745 O O . GLU A 1 92 ? 18.265 5.761 -4.429 1.00 85.94 92 GLU A O 1
ATOM 750 N N . LYS A 1 93 ? 16.919 3.999 -4.071 1.00 83.81 93 LYS A N 1
ATOM 751 C CA . LYS A 1 93 ? 17.983 2.989 -4.180 1.00 83.81 93 LYS A CA 1
ATOM 752 C C . LYS A 1 93 ? 18.761 3.106 -5.490 1.00 83.81 93 LYS A C 1
ATOM 754 O O . LYS A 1 93 ? 19.986 3.050 -5.490 1.00 83.81 93 LYS A O 1
ATOM 759 N N . LYS A 1 94 ? 18.074 3.310 -6.623 1.00 81.94 94 LYS A N 1
ATOM 760 C CA . LYS A 1 94 ? 18.738 3.511 -7.922 1.00 81.94 94 LYS A CA 1
ATOM 761 C C . LYS A 1 94 ? 19.615 4.769 -7.930 1.00 81.94 94 LYS A C 1
ATOM 763 O O . LYS A 1 94 ? 20.701 4.736 -8.504 1.00 81.94 94 LYS A O 1
ATOM 768 N N . LYS A 1 95 ? 19.159 5.863 -7.310 1.00 77.69 95 LYS A N 1
ATOM 769 C CA . LYS A 1 95 ? 19.946 7.098 -7.172 1.00 77.69 95 LYS A CA 1
ATOM 770 C C . LYS A 1 95 ? 21.166 6.878 -6.284 1.00 77.69 95 LYS A C 1
ATOM 772 O O . LYS A 1 95 ? 22.256 7.213 -6.716 1.00 77.69 95 LYS A O 1
ATOM 777 N N . GLU A 1 96 ? 21.012 6.260 -5.115 1.00 73.81 96 GLU A N 1
ATOM 778 C CA . GLU A 1 96 ? 22.129 5.956 -4.208 1.00 73.81 96 GLU A CA 1
ATOM 779 C C . GLU A 1 96 ? 23.207 5.102 -4.882 1.00 73.81 96 GLU A C 1
ATOM 781 O O . GLU A 1 96 ? 24.394 5.409 -4.781 1.00 73.81 96 GLU A O 1
ATOM 786 N N . ILE A 1 97 ? 22.799 4.074 -5.632 1.00 68.50 97 ILE A N 1
ATOM 787 C CA . ILE A 1 97 ? 23.719 3.230 -6.405 1.00 68.50 97 ILE A CA 1
ATOM 788 C C . ILE A 1 97 ? 24.447 4.054 -7.479 1.00 68.50 97 ILE A C 1
ATOM 790 O O . ILE A 1 97 ? 25.650 3.893 -7.666 1.00 68.50 97 ILE A O 1
ATOM 794 N N . CYS A 1 98 ? 23.748 4.961 -8.167 1.00 61.00 98 CYS A N 1
ATOM 795 C CA . CYS A 1 98 ? 24.364 5.830 -9.170 1.00 61.00 98 CYS A CA 1
ATOM 796 C C . CYS A 1 98 ? 25.347 6.838 -8.549 1.00 61.00 98 CYS A C 1
ATOM 798 O O . CYS A 1 98 ? 26.410 7.074 -9.115 1.00 61.00 98 CYS A O 1
ATOM 800 N N . THR A 1 99 ? 25.018 7.411 -7.389 1.00 59.16 99 THR A N 1
ATOM 801 C CA . THR A 1 99 ? 25.862 8.402 -6.708 1.00 59.16 99 THR A CA 1
ATOM 802 C C . THR A 1 99 ? 27.110 7.757 -6.105 1.00 59.16 99 THR A C 1
ATOM 804 O O . THR A 1 99 ? 28.198 8.312 -6.225 1.00 59.16 99 THR A O 1
ATOM 807 N N . ARG A 1 100 ? 26.993 6.554 -5.522 1.00 54.53 100 ARG A N 1
ATOM 808 C CA . ARG A 1 100 ? 28.130 5.826 -4.931 1.00 54.53 100 ARG A CA 1
ATOM 809 C C . ARG A 1 100 ? 29.196 5.444 -5.960 1.00 54.53 100 ARG A C 1
ATOM 811 O O . ARG A 1 100 ? 30.366 5.389 -5.614 1.00 54.53 100 ARG A O 1
ATOM 818 N N . ASN A 1 101 ? 28.809 5.223 -7.215 1.00 51.69 101 ASN A N 1
ATOM 819 C CA . ASN A 1 101 ? 29.739 4.858 -8.286 1.00 51.69 101 ASN A CA 1
ATOM 820 C C . ASN A 1 101 ? 30.538 6.048 -8.855 1.00 51.69 101 ASN A C 1
ATOM 822 O O . ASN A 1 101 ? 31.487 5.820 -9.600 1.00 51.69 101 ASN A O 1
ATOM 826 N N . ASN A 1 102 ? 30.189 7.291 -8.497 1.00 51.41 102 ASN A N 1
ATOM 827 C CA . ASN A 1 102 ? 30.943 8.493 -8.882 1.00 51.41 102 ASN A CA 1
ATOM 828 C C . ASN A 1 102 ? 31.955 8.937 -7.815 1.00 51.41 102 ASN A C 1
ATOM 830 O O . ASN A 1 102 ? 32.814 9.770 -8.097 1.00 51.41 102 ASN A O 1
ATOM 834 N N . THR A 1 103 ? 31.881 8.382 -6.605 1.00 49.09 103 THR A N 1
ATOM 835 C CA . THR A 1 103 ? 32.875 8.613 -5.557 1.00 49.09 103 THR A CA 1
ATOM 836 C C . THR A 1 103 ? 33.849 7.442 -5.572 1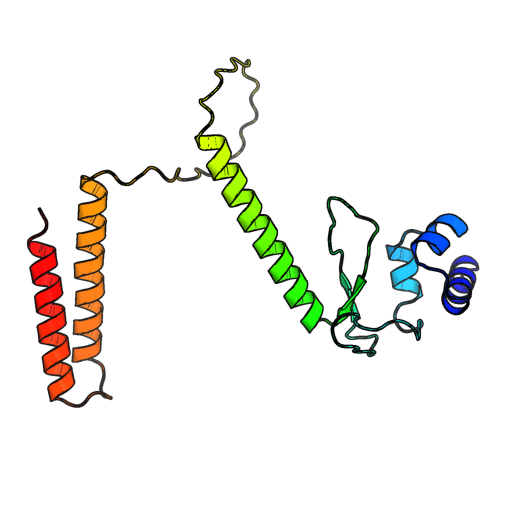.00 49.09 103 THR A C 1
ATOM 838 O O . THR A 1 103 ? 33.480 6.314 -5.250 1.00 49.09 103 THR A O 1
ATOM 841 N N . SER A 1 104 ? 35.084 7.712 -6.000 1.00 48.25 104 SER A N 1
ATOM 842 C CA . SER A 1 104 ? 36.210 6.775 -6.076 1.00 48.25 104 SER A CA 1
ATOM 843 C C . SER A 1 104 ? 36.276 5.811 -4.884 1.00 48.25 104 SER A C 1
ATOM 845 O O . SER A 1 104 ? 35.956 6.206 -3.758 1.00 48.25 104 SER A O 1
ATOM 847 N N . PRO A 1 105 ? 36.746 4.565 -5.074 1.00 46.34 105 PRO A N 1
ATOM 848 C CA . PRO A 1 105 ? 36.865 3.627 -3.973 1.00 46.34 105 PRO A CA 1
ATOM 849 C C . PRO A 1 105 ? 37.930 4.146 -3.005 1.00 46.34 105 PRO A C 1
ATOM 851 O O . PRO A 1 105 ? 39.128 4.080 -3.279 1.00 46.34 105 PRO A O 1
ATOM 854 N N . ILE A 1 106 ? 37.495 4.652 -1.851 1.00 49.22 106 ILE A N 1
ATOM 855 C CA . ILE A 1 106 ? 38.376 4.778 -0.695 1.00 49.22 106 ILE A CA 1
ATOM 856 C C . ILE A 1 106 ? 38.806 3.348 -0.362 1.00 49.22 106 ILE A C 1
ATOM 858 O O . ILE A 1 106 ? 37.999 2.530 0.082 1.00 49.22 106 ILE A O 1
ATOM 862 N N . ARG A 1 107 ? 40.079 3.038 -0.638 1.00 46.38 107 ARG A N 1
ATOM 863 C CA . ARG A 1 107 ? 40.763 1.846 -0.134 1.00 46.38 107 ARG A CA 1
ATOM 864 C C . ARG A 1 107 ? 40.757 1.928 1.388 1.00 46.38 107 ARG A C 1
ATOM 866 O O . ARG A 1 107 ? 41.655 2.515 1.979 1.00 46.38 107 ARG A O 1
ATOM 873 N N . VAL A 1 108 ? 39.746 1.349 2.022 1.00 42.75 108 VAL A N 1
ATOM 874 C CA . VAL A 1 108 ? 39.833 1.014 3.439 1.00 42.75 108 VAL A CA 1
ATOM 875 C C . VAL A 1 108 ? 40.323 -0.421 3.512 1.00 42.75 108 VAL A C 1
ATOM 877 O O . VAL A 1 108 ? 39.578 -1.369 3.269 1.00 42.75 108 VAL A O 1
ATOM 880 N N . SER A 1 109 ? 41.611 -0.560 3.800 1.00 46.59 109 SER A N 1
ATOM 881 C CA . SER A 1 109 ? 42.207 -1.805 4.264 1.00 46.59 109 SER A CA 1
ATOM 882 C C . SER A 1 109 ? 41.534 -2.169 5.588 1.00 46.59 109 SER A C 1
ATOM 884 O O . SER A 1 109 ? 41.708 -1.462 6.576 1.00 46.59 109 SER A O 1
ATOM 886 N N . MET A 1 110 ? 40.739 -3.235 5.613 1.00 42.62 110 MET A N 1
ATOM 887 C CA . MET A 1 110 ? 40.214 -3.814 6.852 1.00 42.62 110 MET A CA 1
ATOM 888 C C . MET A 1 110 ? 40.546 -5.307 6.895 1.00 42.62 110 MET A C 1
ATOM 890 O O . MET A 1 110 ? 40.510 -5.959 5.847 1.00 42.62 110 MET A O 1
ATOM 894 N N . PRO A 1 111 ? 40.890 -5.852 8.077 1.00 49.25 111 PRO A N 1
ATOM 895 C CA . PRO A 1 111 ? 41.377 -7.211 8.208 1.00 49.25 111 PRO A CA 1
ATOM 896 C C . PRO A 1 111 ? 40.238 -8.225 8.113 1.00 49.25 111 PRO A C 1
ATOM 898 O O . PRO A 1 111 ? 39.097 -7.990 8.510 1.00 49.25 111 PRO A O 1
ATOM 901 N N . SER A 1 112 ? 40.605 -9.383 7.590 1.00 46.91 112 SER A N 1
ATOM 902 C CA . SER A 1 112 ? 39.792 -10.565 7.367 1.00 46.91 112 SER A CA 1
ATOM 903 C C . SER A 1 112 ? 39.155 -11.105 8.652 1.00 46.91 112 SER A C 1
ATOM 905 O O . SER A 1 112 ? 39.840 -11.555 9.569 1.00 46.91 112 SER A O 1
ATOM 907 N N . ARG A 1 113 ? 37.818 -11.188 8.673 1.00 47.50 113 ARG A N 1
ATOM 908 C CA . ARG A 1 113 ? 37.111 -12.177 9.494 1.00 47.50 113 ARG A CA 1
ATOM 909 C C . ARG A 1 113 ? 36.002 -12.829 8.681 1.00 47.50 113 ARG A C 1
ATOM 911 O O . ARG A 1 113 ? 35.095 -12.177 8.174 1.00 47.50 113 ARG A O 1
ATOM 918 N N . SER A 1 114 ? 36.157 -14.134 8.523 1.00 51.53 114 SER A N 1
ATOM 919 C CA . SER A 1 114 ? 35.350 -15.037 7.718 1.00 51.53 114 SER A CA 1
ATOM 920 C C . SER A 1 114 ? 33.948 -15.229 8.296 1.00 51.53 114 SER A C 1
ATOM 922 O O . SER A 1 114 ? 33.804 -15.784 9.383 1.00 51.53 114 SER A O 1
ATOM 924 N N . MET A 1 115 ? 32.921 -14.891 7.520 1.00 47.84 115 MET A N 1
ATOM 925 C CA . MET A 1 115 ? 31.686 -15.674 7.464 1.00 47.84 115 MET A CA 1
ATOM 926 C C . MET A 1 115 ? 31.249 -15.766 6.003 1.00 47.84 115 MET A C 1
ATOM 928 O O . MET A 1 115 ? 31.016 -14.756 5.343 1.00 47.84 115 MET A O 1
ATOM 932 N N . ALA A 1 116 ? 31.201 -16.993 5.489 1.00 50.41 116 ALA A N 1
ATOM 933 C CA . ALA A 1 116 ? 30.790 -17.294 4.128 1.00 50.41 116 ALA A CA 1
ATOM 934 C C . ALA A 1 116 ? 29.277 -17.060 3.982 1.00 50.41 116 ALA A C 1
ATOM 936 O O . ALA A 1 116 ? 28.465 -17.904 4.351 1.00 50.41 116 ALA A O 1
ATOM 937 N N . GLN A 1 117 ? 28.905 -15.898 3.448 1.00 44.84 117 GLN A N 1
ATOM 938 C CA . GLN A 1 117 ? 27.592 -15.676 2.846 1.00 44.84 117 GLN A CA 1
ATOM 939 C C . GLN A 1 117 ? 27.649 -16.090 1.367 1.00 44.84 117 GLN A C 1
ATOM 941 O O . GLN A 1 117 ? 28.641 -15.776 0.701 1.00 44.84 117 GLN A O 1
ATOM 946 N N . PRO A 1 118 ? 26.607 -16.744 0.816 1.00 45.16 118 PRO A N 1
ATOM 947 C CA . PRO A 1 118 ? 26.521 -16.986 -0.616 1.00 45.16 118 PRO A CA 1
ATOM 948 C C . PRO A 1 118 ? 26.414 -15.634 -1.324 1.00 45.16 118 PRO A C 1
ATOM 950 O O . PRO A 1 118 ? 25.409 -14.928 -1.219 1.00 45.16 118 PRO A O 1
ATOM 953 N N . GLN A 1 119 ? 27.492 -15.243 -2.002 1.00 44.03 119 GLN A N 1
ATOM 954 C CA . GLN A 1 119 ? 27.521 -14.019 -2.782 1.00 44.03 119 GLN A CA 1
ATOM 955 C C . GLN A 1 119 ? 26.617 -14.197 -3.997 1.00 44.03 119 GLN A C 1
ATOM 957 O O . GLN A 1 119 ? 26.964 -14.863 -4.969 1.00 44.03 119 GLN A O 1
ATOM 962 N N . VAL A 1 120 ? 25.438 -13.583 -3.934 1.00 50.84 120 VAL A N 1
ATOM 963 C CA . VAL A 1 120 ? 24.650 -13.295 -5.126 1.00 50.84 120 VAL A CA 1
ATOM 964 C C . VAL A 1 120 ? 25.511 -12.357 -5.966 1.00 50.84 120 VAL A C 1
ATOM 966 O O . VAL A 1 120 ? 25.719 -11.201 -5.594 1.00 50.84 120 VAL A O 1
ATOM 969 N N . ALA A 1 121 ? 26.086 -12.882 -7.046 1.00 43.72 121 ALA A N 1
ATOM 970 C CA . ALA A 1 121 ? 26.878 -12.110 -7.986 1.00 43.72 121 ALA A CA 1
ATOM 971 C C . ALA A 1 121 ? 25.960 -11.078 -8.651 1.00 43.72 121 ALA A C 1
ATOM 973 O O . ALA A 1 121 ? 25.274 -11.355 -9.633 1.00 43.72 121 ALA A O 1
ATOM 974 N N . TYR A 1 122 ? 25.905 -9.879 -8.079 1.00 50.75 122 TYR A N 1
ATOM 975 C CA . TYR A 1 122 ? 25.297 -8.737 -8.736 1.00 50.75 122 TYR A CA 1
ATOM 976 C C . TYR A 1 122 ? 26.155 -8.419 -9.959 1.00 50.75 122 TYR A C 1
ATOM 978 O O . TYR A 1 122 ? 27.253 -7.876 -9.828 1.00 50.75 122 TYR A O 1
ATOM 986 N N . SER A 1 123 ? 25.660 -8.780 -11.147 1.00 50.59 123 SER A N 1
ATOM 987 C CA . SER A 1 123 ? 26.221 -8.326 -12.419 1.00 50.59 123 SER A CA 1
ATOM 988 C C . SER A 1 123 ? 26.257 -6.802 -12.401 1.00 50.59 123 SER A C 1
ATOM 990 O O . SER A 1 123 ? 25.229 -6.134 -12.521 1.00 50.59 123 SER A O 1
ATOM 992 N N . GLN A 1 124 ? 27.450 -6.251 -12.194 1.00 47.94 124 GLN A N 1
ATOM 993 C CA . GLN A 1 124 ? 27.700 -4.824 -12.300 1.00 47.94 124 GLN A CA 1
ATOM 994 C C . GLN A 1 124 ? 27.277 -4.362 -13.697 1.00 47.94 124 GLN A C 1
ATOM 996 O O . GLN A 1 124 ? 27.690 -4.942 -14.702 1.00 47.94 124 GLN A O 1
ATOM 1001 N N . CYS A 1 125 ? 26.470 -3.303 -13.772 1.00 53.19 125 CYS A N 1
ATOM 1002 C CA . CYS A 1 125 ? 26.193 -2.618 -15.030 1.00 53.19 125 CYS A CA 1
ATOM 1003 C C . CYS A 1 125 ? 27.464 -1.900 -15.490 1.00 53.19 125 CYS A C 1
ATOM 1005 O O . CYS A 1 125 ? 27.637 -0.707 -15.239 1.00 53.19 125 CYS A O 1
ATOM 1007 N N . ARG A 1 126 ? 28.372 -2.626 -16.145 1.00 74.81 126 ARG A N 1
ATOM 1008 C CA . ARG A 1 126 ? 29.453 -2.001 -16.902 1.00 74.81 126 ARG A CA 1
ATOM 1009 C C . ARG A 1 126 ? 28.877 -1.405 -18.189 1.00 74.81 126 ARG A C 1
ATOM 1011 O O . ARG A 1 126 ? 27.995 -2.023 -18.792 1.00 74.81 126 ARG A O 1
ATOM 1018 N N . PRO A 1 127 ? 29.341 -0.226 -18.633 1.00 77.44 127 PRO A N 1
ATOM 1019 C CA . PRO A 1 127 ? 29.013 0.255 -19.965 1.00 77.44 127 PRO A CA 1
ATOM 1020 C C . PRO A 1 127 ? 29.448 -0.798 -20.987 1.00 77.44 127 PRO A C 1
ATOM 1022 O O . PRO A 1 127 ? 30.569 -1.304 -20.919 1.00 77.44 127 PRO A O 1
ATOM 1025 N N . PHE A 1 128 ? 28.549 -1.147 -21.910 1.00 74.12 128 PHE A N 1
ATOM 1026 C CA . PHE A 1 128 ? 28.841 -2.151 -22.925 1.00 74.12 128 PHE A CA 1
ATOM 1027 C C . PHE A 1 128 ? 30.084 -1.759 -23.713 1.00 74.12 128 PHE A C 1
ATOM 1029 O O . PHE A 1 128 ? 30.180 -0.647 -24.251 1.00 74.12 128 PHE A O 1
ATOM 1036 N N . THR A 1 129 ? 31.009 -2.703 -23.812 1.00 85.56 129 THR A N 1
ATOM 1037 C CA . THR A 1 129 ? 32.142 -2.589 -24.721 1.00 85.56 129 THR A CA 1
ATOM 1038 C C . THR A 1 129 ? 31.631 -2.450 -26.162 1.00 85.56 129 THR A C 1
ATOM 1040 O O . THR A 1 129 ? 30.528 -2.907 -26.484 1.00 85.56 129 THR A O 1
ATOM 1043 N N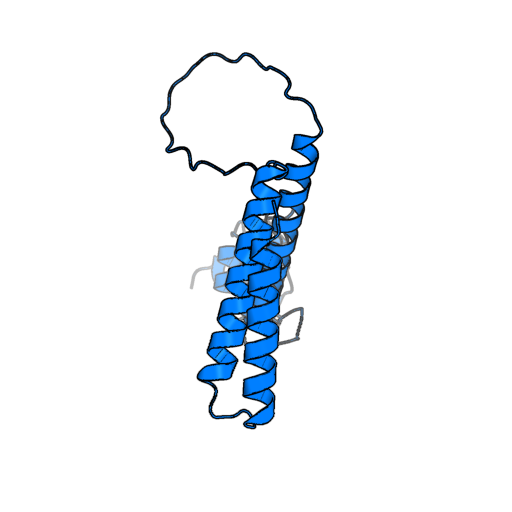 . PRO A 1 130 ? 32.405 -1.833 -27.071 1.00 82.81 130 PRO A N 1
ATOM 1044 C CA . PRO A 1 130 ? 32.025 -1.744 -28.479 1.00 82.81 130 PRO A CA 1
ATOM 1045 C C . PRO A 1 130 ? 31.682 -3.109 -29.099 1.00 82.81 130 PRO A C 1
ATOM 1047 O O . PRO A 1 130 ? 30.759 -3.193 -29.904 1.00 82.81 130 PRO A O 1
ATOM 1050 N N . ALA A 1 131 ? 32.364 -4.181 -28.676 1.00 79.94 131 ALA A N 1
ATOM 1051 C CA . ALA A 1 131 ? 32.082 -5.551 -29.106 1.00 79.94 131 ALA A CA 1
ATOM 1052 C C . ALA A 1 131 ? 30.716 -6.058 -28.604 1.00 79.94 131 ALA A C 1
ATOM 1054 O O . ALA A 1 131 ? 29.942 -6.617 -29.379 1.00 79.94 131 ALA A O 1
ATOM 1055 N N . GLU A 1 132 ? 30.372 -5.811 -27.337 1.00 81.56 132 GLU A N 1
ATOM 1056 C CA . GLU A 1 132 ? 29.070 -6.209 -26.786 1.00 81.56 132 GLU A CA 1
ATOM 1057 C C . GLU A 1 132 ? 27.915 -5.432 -27.426 1.00 81.56 132 GLU A C 1
ATOM 1059 O O . GLU A 1 132 ? 26.875 -6.017 -27.718 1.00 81.56 132 GLU A O 1
ATOM 1064 N N . LYS A 1 133 ? 28.098 -4.136 -27.723 1.00 82.44 133 LYS A N 1
ATOM 1065 C CA . LYS A 1 133 ? 27.082 -3.335 -28.431 1.00 82.44 133 LYS A CA 1
ATOM 1066 C C . LYS A 1 133 ? 26.764 -3.910 -29.812 1.00 82.44 133 LYS A C 1
ATOM 1068 O O . LYS A 1 133 ? 25.597 -3.953 -30.197 1.00 82.44 133 LYS A O 1
ATOM 1073 N N . ARG A 1 134 ? 27.783 -4.387 -30.537 1.00 79.38 134 ARG A N 1
ATOM 1074 C CA . ARG A 1 134 ? 27.597 -5.065 -31.831 1.00 79.38 134 ARG A CA 1
ATOM 1075 C C . ARG A 1 134 ? 26.821 -6.364 -31.669 1.00 79.38 134 ARG A C 1
ATOM 1077 O O . ARG A 1 134 ? 25.894 -6.609 -32.432 1.00 79.38 134 ARG A O 1
ATOM 1084 N N . TRP A 1 135 ? 27.152 -7.160 -30.652 1.00 79.38 135 TRP A N 1
ATOM 1085 C CA . TRP A 1 135 ? 26.450 -8.411 -30.358 1.00 79.38 135 TRP A CA 1
ATOM 1086 C C . TRP A 1 135 ? 24.974 -8.189 -30.018 1.00 79.38 135 TRP A C 1
ATOM 1088 O O . TRP A 1 135 ? 24.112 -8.876 -30.560 1.00 79.38 135 TRP A O 1
ATOM 1098 N N . VAL A 1 136 ? 24.669 -7.187 -29.190 1.00 82.75 136 VAL A N 1
ATOM 1099 C CA . VAL A 1 136 ? 23.289 -6.819 -28.841 1.00 82.75 136 VAL A CA 1
ATOM 1100 C C . VAL A 1 136 ? 22.529 -6.309 -30.065 1.00 82.75 136 VAL A C 1
ATOM 1102 O O . VAL A 1 136 ? 21.411 -6.753 -30.311 1.00 82.75 136 VAL A O 1
ATOM 1105 N N . GLY A 1 137 ? 23.134 -5.433 -30.876 1.00 75.88 137 GLY A N 1
ATOM 1106 C CA . GLY A 1 137 ? 22.514 -4.940 -32.112 1.00 75.88 137 GLY A CA 1
ATOM 1107 C C . GLY A 1 137 ? 22.240 -6.058 -33.123 1.00 75.88 137 GLY A C 1
ATOM 1108 O O . GLY A 1 137 ? 21.177 -6.097 -33.747 1.00 75.88 137 GLY A O 1
ATOM 1109 N N . ARG A 1 138 ? 23.159 -7.023 -33.229 1.00 76.81 138 ARG A N 1
ATOM 1110 C CA . ARG A 1 138 ? 23.005 -8.213 -34.069 1.00 76.81 138 ARG A CA 1
ATOM 1111 C C . ARG A 1 138 ? 21.879 -9.109 -33.556 1.00 76.81 138 ARG A C 1
ATOM 1113 O O . ARG A 1 138 ? 20.998 -9.466 -34.330 1.00 76.81 138 ARG A O 1
ATOM 1120 N N . GLY A 1 139 ? 21.855 -9.396 -32.254 1.00 75.69 139 GLY A N 1
ATOM 1121 C CA . GLY A 1 139 ? 2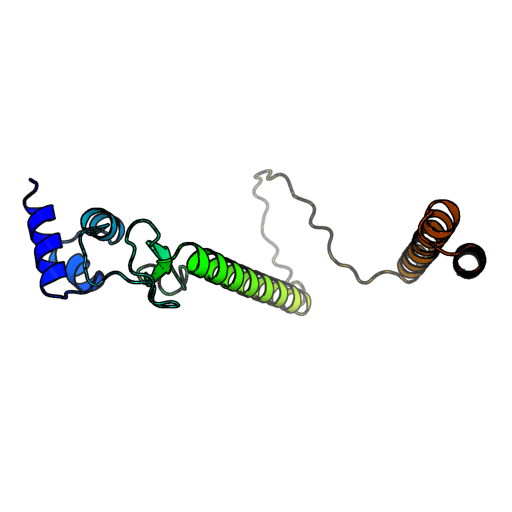0.791 -10.168 -31.609 1.00 75.69 139 GLY A CA 1
ATOM 1122 C C . GLY A 1 139 ? 19.413 -9.525 -31.766 1.00 75.69 139 GLY A C 1
ATOM 1123 O O . GLY A 1 139 ? 18.454 -10.215 -32.094 1.00 75.69 139 GLY A O 1
ATOM 1124 N N . PHE A 1 140 ? 19.319 -8.201 -31.627 1.00 78.81 140 PHE A N 1
ATOM 1125 C CA . PHE A 1 140 ? 18.074 -7.464 -31.845 1.00 78.81 140 PHE A CA 1
ATOM 1126 C C . PHE A 1 140 ? 17.604 -7.537 -33.303 1.00 78.81 140 PHE A C 1
ATOM 1128 O O . PHE A 1 140 ? 16.421 -7.742 -33.553 1.00 78.81 140 PHE A O 1
ATOM 1135 N N . SER A 1 141 ? 18.524 -7.436 -34.265 1.00 77.25 141 SER A N 1
ATOM 1136 C CA . SER A 1 141 ? 18.191 -7.506 -35.695 1.00 77.25 141 SER A CA 1
ATOM 1137 C C . SER A 1 141 ? 17.712 -8.904 -36.107 1.00 77.25 141 SER A C 1
ATOM 1139 O O . SER A 1 141 ? 16.712 -9.028 -36.809 1.00 77.25 141 SER A O 1
ATOM 1141 N N . TYR A 1 142 ? 18.370 -9.967 -35.630 1.00 77.00 142 TYR A N 1
ATOM 1142 C CA . TYR A 1 142 ? 17.932 -11.343 -35.895 1.00 77.00 142 TYR A CA 1
ATOM 1143 C C . TYR A 1 142 ? 16.649 -11.705 -35.142 1.00 77.00 142 TYR A C 1
ATOM 1145 O O . TYR A 1 142 ? 15.756 -12.310 -35.727 1.00 77.00 142 TYR A O 1
ATOM 1153 N N . GLY A 1 143 ? 16.528 -11.307 -33.873 1.00 78.44 143 GLY A N 1
ATOM 1154 C CA . GLY A 1 143 ? 15.331 -11.554 -33.070 1.00 78.44 143 GLY A CA 1
ATOM 1155 C C . GLY A 1 143 ? 14.111 -10.810 -33.612 1.00 78.44 143 GLY A C 1
ATOM 1156 O O . GLY A 1 143 ? 13.082 -11.424 -33.869 1.00 78.44 143 GLY A O 1
ATOM 1157 N N . GLY A 1 144 ? 14.241 -9.504 -33.858 1.00 74.94 144 GLY A N 1
ATOM 1158 C CA . GLY A 1 144 ? 13.166 -8.674 -34.403 1.00 74.94 144 GLY A CA 1
ATOM 1159 C C . GLY A 1 144 ? 12.779 -9.066 -35.829 1.00 74.94 144 GLY A C 1
ATOM 1160 O O . GLY A 1 144 ? 11.595 -9.208 -36.124 1.00 74.94 144 GLY A O 1
ATOM 1161 N N . GLY A 1 145 ? 13.765 -9.323 -36.698 1.00 73.62 145 GLY A N 1
ATOM 1162 C CA . GLY A 1 145 ? 13.506 -9.832 -38.045 1.00 73.62 145 GLY A CA 1
ATOM 1163 C C . GLY A 1 145 ? 12.833 -11.208 -38.032 1.00 73.62 145 GLY A C 1
ATOM 1164 O O . GLY A 1 145 ? 11.942 -11.458 -38.836 1.00 73.62 145 GLY A O 1
ATOM 1165 N N . GLY A 1 146 ? 13.205 -12.087 -37.092 1.00 75.88 146 GLY A N 1
ATOM 1166 C CA . GLY A 1 146 ? 12.638 -13.434 -36.958 1.00 75.88 146 GLY A CA 1
ATOM 1167 C C . GLY A 1 146 ? 11.184 -13.429 -36.521 1.00 75.88 146 GLY A C 1
ATOM 1168 O O . GLY A 1 146 ? 10.376 -14.156 -37.094 1.00 75.88 146 GLY A O 1
ATOM 1169 N N . VAL A 1 147 ? 10.838 -12.565 -35.565 1.00 82.19 147 VAL A N 1
ATOM 1170 C CA . VAL A 1 147 ? 9.448 -12.374 -35.135 1.00 82.19 147 VAL A CA 1
ATOM 1171 C C . VAL A 1 147 ? 8.598 -11.836 -36.286 1.00 82.19 147 VAL A C 1
ATOM 1173 O O . VAL A 1 147 ? 7.553 -12.410 -36.567 1.00 82.19 147 VAL A O 1
ATOM 1176 N N . ALA A 1 148 ? 9.069 -10.820 -37.019 1.00 75.38 148 ALA A N 1
ATOM 1177 C CA . ALA A 1 148 ? 8.325 -10.252 -38.148 1.00 75.38 148 ALA A CA 1
ATOM 1178 C C . ALA A 1 148 ? 8.085 -11.266 -39.286 1.00 75.38 148 ALA A C 1
ATOM 1180 O O . ALA A 1 148 ? 6.994 -11.315 -39.855 1.00 75.38 148 ALA A O 1
ATOM 1181 N N . VAL A 1 149 ? 9.079 -12.107 -39.600 1.00 78.31 149 VAL A N 1
ATOM 1182 C CA . VAL A 1 149 ? 8.930 -13.197 -40.582 1.00 78.31 149 VAL A CA 1
ATOM 1183 C C . VAL A 1 149 ? 7.972 -14.275 -40.069 1.00 78.31 149 VAL A C 1
ATOM 1185 O O . VAL A 1 149 ? 7.124 -14.744 -40.825 1.00 78.31 149 VAL A O 1
ATOM 1188 N N . GLY A 1 150 ? 8.071 -14.650 -38.790 1.00 76.88 150 GLY A N 1
ATOM 1189 C CA . GLY A 1 150 ? 7.177 -15.625 -38.164 1.00 76.88 150 GLY A CA 1
ATOM 1190 C C . GLY A 1 150 ? 5.720 -15.161 -38.155 1.00 76.88 150 GLY A C 1
ATOM 1191 O O . GLY A 1 150 ? 4.840 -15.891 -38.604 1.00 76.88 150 GLY A O 1
ATOM 1192 N N . GLU A 1 151 ? 5.454 -13.929 -37.727 1.00 76.88 151 GLU A N 1
ATOM 1193 C CA . GLU A 1 151 ? 4.105 -13.353 -37.752 1.00 76.88 151 GLU A CA 1
ATOM 1194 C C . GLU A 1 151 ? 3.576 -13.215 -39.184 1.00 76.88 151 GLU A C 1
ATOM 1196 O O . GLU A 1 151 ? 2.436 -13.582 -39.456 1.00 76.88 151 GLU A O 1
ATOM 1201 N N . GLY A 1 152 ? 4.415 -12.785 -40.133 1.00 73.38 152 GLY A N 1
ATOM 1202 C CA . GLY A 1 152 ? 4.033 -12.705 -41.543 1.00 73.38 152 GLY A CA 1
ATOM 1203 C C . GLY A 1 152 ? 3.652 -14.059 -42.156 1.00 73.38 152 GLY A C 1
ATOM 1204 O O . GLY A 1 152 ? 2.748 -14.116 -42.988 1.00 73.38 152 GLY A O 1
ATOM 1205 N N . LEU A 1 153 ? 4.303 -15.152 -41.746 1.00 78.12 153 LEU A N 1
ATOM 1206 C CA . LEU A 1 153 ? 4.031 -16.496 -42.268 1.00 78.12 153 LEU A CA 1
ATOM 1207 C C . LEU A 1 153 ? 2.841 -17.185 -41.589 1.00 78.12 153 LEU A C 1
ATOM 1209 O O . LEU A 1 153 ? 2.094 -17.894 -42.265 1.00 78.12 153 LEU A O 1
ATOM 1213 N N . PHE A 1 154 ? 2.657 -16.990 -40.281 1.00 83.00 154 PHE A N 1
ATOM 1214 C CA . PHE A 1 154 ? 1.693 -17.761 -39.489 1.00 83.00 154 PHE A CA 1
ATOM 1215 C C . PHE A 1 154 ? 0.433 -16.982 -39.075 1.00 83.00 154 PHE A C 1
ATOM 1217 O O . PHE A 1 154 ? -0.540 -17.609 -38.648 1.00 83.00 154 PHE A O 1
ATOM 1224 N N . ASP A 1 155 ? 0.382 -15.653 -39.231 1.00 79.31 155 ASP A N 1
ATOM 1225 C CA . ASP A 1 155 ? -0.825 -14.891 -38.898 1.00 79.31 155 ASP A CA 1
ATOM 1226 C C . ASP A 1 155 ? -1.875 -14.937 -40.023 1.00 79.31 155 ASP A C 1
ATOM 1228 O O . ASP A 1 155 ? -1.862 -14.189 -41.011 1.00 79.31 155 ASP A O 1
ATOM 1232 N N . SER A 1 156 ? -2.844 -15.833 -39.829 1.00 83.00 156 SER A N 1
ATOM 1233 C CA . SER A 1 156 ? -4.009 -16.014 -40.699 1.00 83.00 156 SER A CA 1
ATOM 1234 C C . SER A 1 156 ? -4.933 -14.788 -40.785 1.00 83.00 156 SER A C 1
ATOM 1236 O O . SER A 1 156 ? -5.726 -14.704 -41.724 1.00 83.00 156 SER A O 1
ATOM 1238 N N . ARG A 1 157 ? -4.820 -13.821 -39.863 1.00 90.62 157 ARG A N 1
ATOM 1239 C CA . ARG A 1 157 ? -5.682 -12.629 -39.805 1.00 90.62 157 ARG A CA 1
ATOM 1240 C C . ARG A 1 157 ? -5.244 -11.513 -40.750 1.00 90.62 157 ARG A C 1
ATOM 1242 O O . ARG A 1 157 ? -6.029 -10.607 -41.020 1.00 90.62 157 ARG A O 1
ATOM 1249 N N . LEU A 1 158 ? -4.014 -11.568 -41.262 1.00 88.38 158 LEU A N 1
ATOM 1250 C CA . LEU A 1 158 ? -3.482 -10.547 -42.162 1.00 88.38 158 LEU A CA 1
ATOM 1251 C C . LEU A 1 158 ? -3.865 -10.813 -43.628 1.00 88.38 158 LEU A C 1
ATOM 1253 O O . LEU A 1 158 ? -3.834 -11.971 -44.064 1.00 88.38 158 LEU A O 1
ATOM 1257 N N . PRO A 1 159 ? -4.171 -9.762 -44.417 1.00 91.38 159 PRO A N 1
ATOM 1258 C CA . PRO A 1 159 ? -4.369 -9.891 -45.856 1.00 91.38 159 PRO A CA 1
ATOM 1259 C C . PRO A 1 159 ? -3.066 -10.328 -46.541 1.00 91.38 159 PRO A C 1
ATOM 1261 O O . PRO A 1 159 ? -1.971 -9.954 -46.120 1.00 91.38 159 PRO A O 1
ATOM 1264 N N . GLY A 1 160 ? -3.173 -11.114 -47.618 1.00 90.12 160 GLY A N 1
ATOM 1265 C CA . GLY A 1 160 ? -2.021 -11.784 -48.241 1.00 90.12 160 GLY A CA 1
ATOM 1266 C C . GLY A 1 160 ? -0.871 -10.849 -48.638 1.00 90.12 160 GLY A C 1
ATOM 1267 O O . GLY A 1 160 ? 0.292 -11.191 -48.440 1.00 90.12 160 GLY A O 1
ATOM 1268 N N . TRP A 1 161 ? -1.173 -9.637 -49.111 1.00 91.12 161 TRP A N 1
ATOM 1269 C CA . TRP A 1 161 ? -0.150 -8.642 -49.455 1.00 91.12 161 TRP A CA 1
ATOM 1270 C C . TRP A 1 161 ? 0.638 -8.151 -48.228 1.00 91.12 161 TRP A C 1
ATOM 1272 O O . TRP A 1 161 ? 1.846 -7.943 -48.321 1.00 91.12 161 TRP A O 1
ATOM 1282 N N . ALA A 1 162 ? -0.006 -8.025 -47.063 1.00 88.50 162 ALA A N 1
ATOM 1283 C CA . ALA A 1 162 ? 0.652 -7.590 -45.832 1.00 88.50 162 ALA A CA 1
ATOM 1284 C C . ALA A 1 162 ? 1.638 -8.649 -45.318 1.00 88.50 162 ALA A C 1
ATOM 1286 O O . ALA A 1 162 ? 2.716 -8.305 -44.837 1.00 88.50 162 ALA A O 1
ATOM 1287 N N . ARG A 1 163 ? 1.318 -9.938 -45.500 1.00 87.50 163 ARG A N 1
ATOM 1288 C CA . ARG A 1 163 ? 2.232 -11.048 -45.188 1.00 87.50 163 ARG A CA 1
ATOM 1289 C C . ARG A 1 163 ? 3.516 -10.972 -46.009 1.00 87.50 163 ARG A C 1
ATOM 1291 O O . ARG A 1 163 ? 4.606 -11.069 -45.454 1.00 87.50 163 ARG A O 1
ATOM 1298 N N . VAL A 1 164 ? 3.394 -10.728 -47.316 1.00 89.44 164 VAL A N 1
ATOM 1299 C CA . VAL A 1 164 ? 4.549 -10.578 -48.218 1.00 89.44 164 VAL A CA 1
ATOM 1300 C C . VAL A 1 164 ? 5.423 -9.396 -47.793 1.00 89.44 164 VAL A C 1
ATOM 1302 O O . VAL A 1 164 ? 6.642 -9.536 -47.713 1.00 89.44 164 VAL A O 1
ATOM 1305 N N . VAL A 1 165 ? 4.814 -8.256 -47.450 1.00 90.81 165 VAL A N 1
ATOM 1306 C CA . VAL A 1 165 ? 5.550 -7.077 -46.967 1.00 90.81 165 VAL A CA 1
ATOM 1307 C C . VAL A 1 165 ? 6.301 -7.380 -45.666 1.00 90.81 165 VAL A C 1
ATOM 1309 O O . VAL A 1 165 ? 7.484 -7.058 -45.574 1.00 90.81 165 VAL A O 1
ATOM 1312 N N . LEU A 1 166 ? 5.672 -8.040 -44.688 1.00 87.56 166 LEU A N 1
ATOM 1313 C CA . LEU A 1 166 ? 6.325 -8.399 -43.422 1.00 87.56 166 LEU A CA 1
ATOM 1314 C C . LEU A 1 166 ? 7.510 -9.349 -43.617 1.00 87.56 166 LEU A C 1
ATOM 1316 O O . LEU A 1 166 ? 8.557 -9.150 -43.001 1.00 87.56 166 LEU A O 1
ATOM 1320 N N . VAL A 1 167 ? 7.385 -10.333 -44.512 1.00 87.06 167 VAL A N 1
ATOM 1321 C CA . VAL A 1 167 ? 8.480 -11.260 -44.833 1.00 87.06 167 VAL A CA 1
ATOM 1322 C C . VAL A 1 167 ? 9.649 -10.526 -45.500 1.00 87.06 167 VAL A C 1
ATOM 1324 O O . VAL A 1 167 ? 10.796 -10.725 -45.100 1.00 87.06 167 VAL A O 1
ATOM 1327 N N . ILE A 1 168 ? 9.383 -9.639 -46.467 1.00 89.81 168 ILE A N 1
ATOM 1328 C CA . ILE A 1 168 ? 10.429 -8.847 -47.139 1.00 89.81 168 ILE A CA 1
ATOM 1329 C C . ILE A 1 168 ? 11.130 -7.918 -46.140 1.00 89.81 168 ILE A C 1
ATOM 1331 O O . ILE A 1 168 ? 12.361 -7.876 -46.095 1.00 89.81 168 ILE A O 1
ATOM 1335 N N . VAL A 1 169 ? 10.365 -7.199 -45.314 1.00 90.38 169 VAL A N 1
ATOM 1336 C CA . VAL A 1 169 ? 10.911 -6.273 -44.311 1.00 90.38 169 VAL A CA 1
ATOM 1337 C C . VAL A 1 169 ? 11.721 -7.028 -43.259 1.00 90.38 169 VAL A C 1
ATOM 1339 O O . VAL A 1 169 ? 12.852 -6.640 -42.968 1.00 90.38 169 VAL A O 1
ATOM 1342 N N . GLY A 1 170 ? 11.202 -8.136 -42.727 1.00 85.06 170 GLY A N 1
ATOM 1343 C CA . GLY A 1 170 ? 11.921 -8.959 -41.757 1.00 85.06 170 GLY A CA 1
ATOM 1344 C C . GLY A 1 170 ? 13.213 -9.549 -42.332 1.00 85.06 170 GLY A C 1
ATOM 1345 O O . GLY A 1 170 ? 14.257 -9.492 -41.679 1.00 85.06 170 GLY A O 1
ATOM 1346 N N . GLY A 1 171 ? 13.189 -10.007 -43.588 1.00 85.44 171 GLY A N 1
ATOM 1347 C CA . GLY A 1 171 ? 14.380 -10.457 -44.313 1.00 85.44 171 GLY A CA 1
ATOM 1348 C C . GLY A 1 171 ? 15.421 -9.348 -44.507 1.00 85.44 171 GLY A C 1
ATOM 1349 O O . GLY A 1 171 ? 16.610 -9.565 -44.263 1.00 85.44 171 GLY A O 1
ATOM 1350 N N . ALA A 1 172 ? 14.990 -8.134 -44.865 1.00 88.88 172 ALA A N 1
ATOM 1351 C CA . ALA A 1 172 ? 15.875 -6.977 -44.998 1.00 88.88 172 ALA A CA 1
ATOM 1352 C C . ALA A 1 172 ? 16.525 -6.579 -43.659 1.00 88.88 172 ALA A C 1
ATOM 1354 O O . ALA A 1 172 ? 17.719 -6.275 -43.621 1.00 88.88 172 ALA A O 1
ATOM 1355 N N . VAL A 1 173 ? 15.778 -6.642 -42.550 1.00 86.19 173 VAL A N 1
ATOM 1356 C CA . VAL A 1 173 ? 16.296 -6.375 -41.195 1.00 86.19 173 VAL A CA 1
ATOM 1357 C C . VAL A 1 173 ? 17.334 -7.421 -40.780 1.00 86.19 173 VAL A C 1
ATOM 1359 O O . VAL A 1 173 ? 18.405 -7.059 -40.285 1.00 86.19 173 VAL A O 1
ATOM 1362 N N . MET A 1 174 ? 17.079 -8.708 -41.039 1.00 82.94 174 MET A N 1
ATOM 1363 C CA . MET A 1 174 ? 18.076 -9.759 -40.803 1.00 82.94 174 MET A CA 1
ATOM 1364 C C . MET A 1 174 ? 19.336 -9.551 -41.653 1.00 82.94 174 MET A C 1
ATOM 1366 O O . MET A 1 174 ? 20.455 -9.657 -41.144 1.00 82.94 174 MET A O 1
ATOM 1370 N N . TYR A 1 175 ? 19.175 -9.206 -42.935 1.00 86.81 175 TYR A N 1
ATOM 1371 C CA . TYR A 1 175 ? 20.296 -8.941 -43.834 1.00 86.81 175 TYR A CA 1
ATOM 1372 C C . TYR A 1 175 ? 21.135 -7.744 -43.367 1.00 86.81 175 TYR A C 1
ATOM 1374 O O . TYR A 1 175 ? 22.365 -7.837 -43.337 1.00 86.81 175 TYR A O 1
ATOM 1382 N N . ALA A 1 176 ? 20.503 -6.655 -42.920 1.00 82.94 176 ALA A N 1
ATOM 1383 C CA . ALA A 1 176 ? 21.198 -5.512 -42.330 1.00 82.94 176 ALA A CA 1
ATOM 1384 C C . ALA A 1 176 ? 21.975 -5.916 -41.064 1.00 82.94 176 ALA A C 1
ATOM 1386 O O . ALA A 1 176 ? 23.152 -5.573 -40.928 1.00 82.94 176 ALA A O 1
ATOM 1387 N N . GLY A 1 177 ? 21.374 -6.737 -40.195 1.00 78.38 177 GLY A N 1
ATOM 1388 C CA . GLY A 1 177 ? 22.046 -7.324 -39.033 1.00 78.38 177 GLY A CA 1
ATOM 1389 C C . GLY A 1 177 ? 23.271 -8.178 -39.391 1.00 78.38 177 GLY A C 1
ATOM 1390 O O . GLY A 1 177 ? 24.246 -8.218 -38.636 1.00 78.38 177 GLY A O 1
ATOM 1391 N N . SER A 1 178 ? 23.279 -8.824 -40.563 1.00 83.56 178 SER A N 1
ATOM 1392 C CA . SER A 1 178 ? 24.432 -9.601 -41.037 1.00 83.56 178 SER A CA 1
ATOM 1393 C C . SER A 1 178 ? 25.653 -8.733 -41.382 1.00 83.56 178 SER A C 1
ATOM 1395 O O . SER A 1 178 ? 26.783 -9.208 -41.251 1.00 83.56 178 SER A O 1
ATOM 1397 N N . LYS A 1 179 ? 25.439 -7.464 -41.772 1.00 86.06 179 LYS A N 1
ATOM 1398 C CA . LYS A 1 179 ? 26.482 -6.518 -42.210 1.00 86.06 179 LYS A CA 1
ATOM 1399 C C . LYS A 1 179 ? 27.139 -5.730 -41.073 1.00 86.06 179 LYS A C 1
ATOM 1401 O O . LYS A 1 179 ? 28.138 -5.055 -41.317 1.00 86.06 179 LYS A O 1
ATOM 1406 N N . ILE A 1 180 ? 26.629 -5.833 -39.847 1.00 79.44 180 ILE A N 1
ATOM 1407 C CA . ILE A 1 180 ? 27.240 -5.228 -38.657 1.00 79.44 180 ILE A CA 1
ATOM 1408 C C . ILE A 1 180 ? 28.526 -6.012 -38.317 1.00 79.44 180 ILE A C 1
ATOM 1410 O O . ILE A 1 180 ? 28.447 -7.143 -37.833 1.00 79.44 180 ILE A O 1
ATOM 1414 N N . LYS A 1 181 ? 29.697 -5.423 -38.614 1.00 70.12 181 LYS A N 1
ATOM 1415 C CA . LYS A 1 181 ? 31.047 -5.934 -38.288 1.00 70.12 181 LYS A CA 1
ATOM 1416 C C . LYS A 1 181 ? 31.547 -5.402 -36.944 1.00 70.12 181 LYS A C 1
ATOM 1418 O O . LYS A 1 181 ? 31.314 -4.213 -36.644 1.00 70.12 181 LYS A O 1
#

Sequence (181 aa):
MDKLRVRILQDRKDGLTYEQIQTKRGASSRTIANLVKGKDPRRFCIRCGETDPQKLEQHHPDRVNRPNETVTLCANCHSTATREQQRKTNREKKKEICTRNNTSPIRVSMPSRSMAQPQVAYSQCRPFTPAEKRWVGRGFSYGGGGVAVGEGLFDSRLPGWARVVLVIVGGAVMYAGSKIK

Secondary structure (DSSP, 8-state):
--HHHHHHHHHHHTT--HHHHHHHH---HHHHHHHHTTT-TT---TTT----TTTEEEE-TTTTT-TT--EEEEHHHHHHHHHHHHHHHHHHHHHHHHHHTTS----------------------PPPPHHHHHHHHHHHHHHHHHHHHHHHHH-TTS-HHHHHHHHHHHHHHHHHHHT--